Protein AF-A0A0F9DVX0-F1 (afdb_monomer_lite)

Structure (mmCIF, N/CA/C/O backbone):
data_AF-A0A0F9DVX0-F1
#
_entry.id   AF-A0A0F9DVX0-F1
#
loop_
_atom_site.group_PDB
_atom_site.id
_atom_site.type_symbol
_atom_site.label_atom_id
_atom_site.label_alt_id
_atom_site.label_comp_id
_atom_site.label_asym_id
_atom_site.label_entity_id
_atom_site.label_seq_id
_atom_site.pdbx_PDB_ins_code
_atom_site.Cartn_x
_atom_site.Cartn_y
_atom_site.Cartn_z
_atom_site.occupancy
_atom_site.B_iso_or_equiv
_atom_site.auth_seq_id
_atom_site.auth_comp_id
_atom_site.auth_asym_id
_atom_site.auth_atom_id
_atom_site.pdbx_PDB_model_num
ATOM 1 N N . MET A 1 1 ? 29.843 -11.549 -17.743 1.00 41.25 1 MET A N 1
ATOM 2 C CA . MET A 1 1 ? 28.963 -12.670 -18.133 1.00 41.25 1 MET A CA 1
ATOM 3 C C . MET A 1 1 ? 27.527 -12.173 -18.094 1.00 41.25 1 MET A C 1
ATOM 5 O O . MET A 1 1 ? 27.023 -11.924 -17.008 1.00 41.25 1 MET A O 1
ATOM 9 N N . ALA A 1 2 ? 26.910 -11.937 -19.253 1.00 47.38 2 ALA A N 1
ATOM 10 C CA . ALA A 1 2 ? 25.484 -11.624 -19.329 1.00 47.38 2 ALA A CA 1
ATOM 11 C C . ALA A 1 2 ? 24.709 -12.936 -19.137 1.00 47.38 2 ALA A C 1
ATOM 13 O O . ALA A 1 2 ? 24.940 -13.912 -19.847 1.00 47.38 2 ALA A O 1
ATOM 14 N N . ILE A 1 3 ? 23.894 -12.979 -18.091 1.00 47.31 3 ILE A N 1
ATOM 15 C CA . ILE A 1 3 ? 23.211 -14.173 -17.597 1.00 47.31 3 ILE A CA 1
ATOM 16 C C . ILE A 1 3 ? 22.107 -14.553 -18.601 1.00 47.31 3 ILE A C 1
ATOM 18 O O . ILE A 1 3 ? 21.454 -13.675 -19.160 1.00 47.31 3 ILE A O 1
ATOM 22 N N . LEU A 1 4 ? 21.899 -15.858 -18.811 1.00 51.66 4 LEU A N 1
ATOM 23 C CA . LEU A 1 4 ? 20.919 -16.522 -19.699 1.00 51.66 4 LEU A CA 1
ATOM 24 C C . LEU A 1 4 ? 19.452 -16.032 -19.603 1.00 51.66 4 LEU A C 1
ATOM 26 O O . LEU A 1 4 ? 18.582 -16.557 -20.287 1.00 51.66 4 LEU A O 1
ATOM 30 N N . THR A 1 5 ? 19.145 -15.054 -18.757 1.00 51.28 5 THR A N 1
ATOM 31 C CA . THR A 1 5 ? 17.806 -14.503 -18.529 1.00 51.28 5 THR A CA 1
ATOM 32 C C . THR A 1 5 ? 17.365 -13.483 -19.577 1.00 51.28 5 THR A C 1
ATOM 34 O O . THR A 1 5 ? 16.163 -13.272 -19.740 1.00 51.28 5 THR A O 1
ATOM 37 N N . ASP A 1 6 ? 18.284 -12.855 -20.315 1.00 56.75 6 ASP A N 1
ATOM 38 C CA . ASP A 1 6 ? 17.916 -11.792 -21.266 1.00 56.75 6 ASP A CA 1
ATOM 39 C C . ASP A 1 6 ? 17.228 -12.324 -22.539 1.00 56.75 6 ASP A C 1
ATOM 41 O O . ASP A 1 6 ? 16.489 -11.600 -23.202 1.00 56.75 6 ASP A O 1
ATOM 45 N N . THR A 1 7 ? 17.389 -13.616 -22.844 1.00 59.31 7 THR A N 1
ATOM 46 C CA . THR A 1 7 ? 16.714 -14.303 -23.961 1.00 59.31 7 THR A CA 1
ATOM 47 C C . THR A 1 7 ? 15.269 -14.706 -23.658 1.00 59.31 7 THR A C 1
ATOM 49 O O . THR A 1 7 ? 14.531 -15.029 -24.586 1.00 59.31 7 THR A O 1
ATOM 52 N N . LEU A 1 8 ? 14.843 -14.671 -22.390 1.00 65.44 8 LE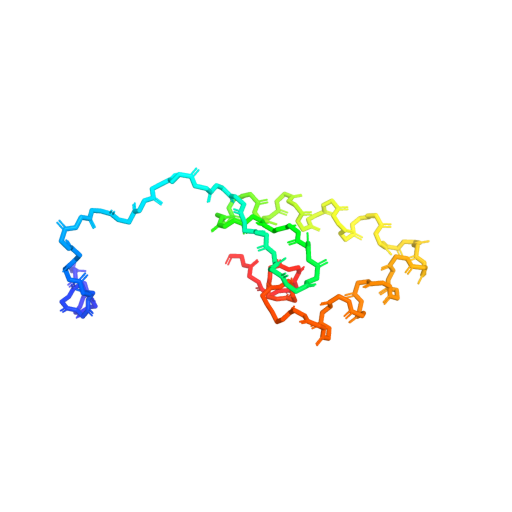U A N 1
ATOM 53 C CA . LEU A 1 8 ? 13.483 -15.036 -21.966 1.00 65.44 8 LEU A CA 1
ATOM 54 C C . LEU A 1 8 ? 12.522 -13.841 -21.924 1.00 65.44 8 LEU A C 1
ATOM 56 O O . LEU A 1 8 ? 11.315 -14.026 -21.763 1.00 65.44 8 LEU A O 1
ATOM 60 N N . LYS A 1 9 ? 13.029 -12.610 -22.057 1.00 63.31 9 LYS A N 1
ATOM 61 C CA . LYS A 1 9 ? 12.171 -11.424 -22.057 1.00 63.31 9 LYS A CA 1
ATOM 62 C C . LYS A 1 9 ? 11.458 -11.309 -23.408 1.00 63.31 9 LYS A C 1
ATOM 64 O O . LYS A 1 9 ? 12.127 -11.278 -24.444 1.00 63.31 9 LYS A O 1
ATOM 69 N N . PRO A 1 10 ? 10.118 -11.207 -23.439 1.00 68.94 10 PRO A N 1
ATOM 70 C CA . PRO A 1 10 ? 9.403 -10.981 -24.686 1.00 68.94 10 PRO A CA 1
ATOM 71 C C . PRO A 1 10 ? 9.878 -9.673 -25.333 1.00 68.94 10 PRO A C 1
ATOM 73 O O . PRO A 1 10 ? 9.905 -8.622 -24.691 1.00 68.94 10 PRO A O 1
ATOM 76 N N . LYS A 1 11 ? 10.243 -9.727 -26.621 1.00 73.75 11 LYS A N 1
ATOM 77 C CA . LYS A 1 11 ? 10.513 -8.522 -27.416 1.00 73.75 11 LYS A CA 1
ATOM 78 C C . LYS A 1 11 ? 9.192 -7.813 -27.672 1.00 73.75 11 LYS A C 1
ATOM 80 O O . LYS A 1 11 ? 8.368 -8.272 -28.460 1.00 73.75 11 LYS A O 1
ATOM 85 N N . LEU A 1 12 ? 8.981 -6.699 -26.991 1.00 71.25 12 LEU A N 1
ATOM 86 C CA . LEU A 1 12 ? 7.792 -5.885 -27.185 1.00 71.25 12 LEU A CA 1
ATOM 87 C C . LEU A 1 12 ? 7.908 -5.121 -28.511 1.00 71.25 12 LEU A C 1
ATOM 89 O O . LEU A 1 12 ? 8.962 -4.573 -28.824 1.00 71.25 12 LEU A O 1
ATOM 93 N N . LYS A 1 13 ? 6.814 -5.063 -29.284 1.00 79.69 13 LYS A N 1
ATOM 94 C CA . LYS A 1 13 ? 6.733 -4.289 -30.541 1.00 79.69 13 LYS A CA 1
ATOM 95 C C . LYS A 1 13 ? 7.018 -2.796 -30.320 1.00 79.69 13 LYS A C 1
ATOM 97 O O . LYS A 1 13 ? 7.525 -2.118 -31.208 1.00 79.69 13 LYS A O 1
ATOM 102 N N . HIS A 1 14 ? 6.703 -2.311 -29.124 1.00 63.75 14 HIS A N 1
ATOM 103 C CA . HIS A 1 14 ? 6.969 -0.962 -28.648 1.00 63.75 14 HIS A CA 1
ATOM 104 C C . HIS A 1 14 ? 7.557 -1.050 -27.235 1.00 63.75 14 HIS A C 1
ATOM 106 O O . HIS A 1 14 ? 7.199 -1.980 -26.508 1.00 63.75 14 HIS A O 1
ATOM 112 N N . PRO A 1 15 ? 8.438 -0.121 -26.821 1.00 66.50 15 PRO A N 1
ATOM 113 C CA . PRO A 1 15 ? 8.881 -0.060 -25.432 1.00 66.50 15 PRO A CA 1
ATOM 114 C C . PRO A 1 15 ? 7.670 0.019 -24.494 1.00 66.50 15 PRO A C 1
ATOM 116 O O . PRO A 1 15 ? 6.633 0.581 -24.858 1.00 66.50 15 PRO A O 1
ATOM 119 N N . PHE A 1 16 ? 7.793 -0.552 -23.291 1.00 59.25 16 PHE A N 1
ATOM 120 C CA . PHE A 1 16 ? 6.745 -0.432 -22.276 1.00 59.25 16 PHE A CA 1
ATOM 121 C C . PHE A 1 16 ? 6.447 1.062 -22.061 1.00 59.25 16 PHE A C 1
ATOM 123 O O . PHE A 1 16 ? 7.397 1.838 -21.916 1.00 59.25 16 PHE A O 1
ATOM 130 N N . PRO A 1 17 ? 5.175 1.501 -22.069 1.00 65.06 17 PRO A N 1
ATOM 131 C CA . PRO A 1 17 ? 4.856 2.910 -21.889 1.00 65.06 17 PRO A CA 1
ATOM 132 C C . PRO A 1 17 ? 5.378 3.393 -20.531 1.00 65.06 17 PRO A C 1
ATOM 134 O O . PRO A 1 17 ? 4.914 2.949 -19.483 1.00 65.06 17 PRO A O 1
ATOM 137 N N . LEU A 1 18 ? 6.321 4.337 -20.553 1.00 63.31 18 LEU A N 1
ATOM 138 C CA . LEU A 1 18 ? 6.973 4.921 -19.369 1.00 63.31 18 LEU A CA 1
ATOM 139 C C . LEU A 1 18 ? 6.084 5.941 -18.621 1.00 63.31 18 LEU A C 1
ATOM 141 O O . LEU A 1 18 ? 6.570 6.750 -17.841 1.00 63.31 18 LEU A O 1
ATOM 145 N N . GLY A 1 19 ? 4.775 5.953 -18.886 1.00 65.69 19 GLY A N 1
ATOM 146 C CA . GLY A 1 19 ? 3.936 7.131 -18.649 1.00 65.69 19 GLY A CA 1
ATOM 147 C C . GLY A 1 19 ? 3.300 7.271 -17.266 1.00 65.69 19 GLY A C 1
ATOM 148 O O . GLY A 1 19 ? 2.848 8.359 -16.939 1.00 65.69 19 GLY A O 1
ATOM 149 N N . ASN A 1 20 ? 3.232 6.218 -16.447 1.00 75.69 20 ASN A N 1
ATOM 150 C CA . ASN A 1 20 ? 2.500 6.283 -15.176 1.00 75.69 20 ASN A CA 1
ATOM 151 C C . ASN A 1 20 ? 3.351 5.784 -14.017 1.00 75.69 20 ASN A C 1
ATOM 153 O O . ASN A 1 20 ? 3.502 4.572 -13.866 1.00 75.69 20 ASN A O 1
ATOM 157 N N . ARG A 1 21 ? 3.813 6.730 -13.192 1.00 86.94 21 ARG A N 1
ATOM 158 C CA . ARG A 1 21 ? 4.549 6.505 -11.934 1.00 86.94 21 ARG A CA 1
ATOM 159 C C . ARG A 1 21 ? 3.703 5.805 -10.873 1.00 86.94 21 ARG A C 1
ATOM 161 O O . ARG A 1 21 ? 4.219 5.048 -10.063 1.00 86.94 21 ARG A O 1
ATOM 168 N N . PHE A 1 22 ? 2.388 6.005 -10.931 1.00 91.12 22 PHE A N 1
ATOM 169 C CA . PHE A 1 22 ? 1.439 5.424 -9.993 1.00 91.12 22 PHE A CA 1
ATOM 170 C C . PHE A 1 22 ? 0.508 4.433 -10.683 1.00 91.12 22 PHE A C 1
ATOM 172 O O . PHE A 1 22 ? 0.131 4.589 -11.851 1.00 91.12 22 PHE A O 1
ATOM 179 N N . TRP A 1 23 ? 0.146 3.390 -9.951 1.00 91.00 23 TRP A N 1
ATOM 180 C CA . TRP A 1 23 ? -0.958 2.505 -10.270 1.00 91.00 23 TRP A CA 1
ATOM 181 C C . TRP A 1 23 ? -2.132 2.849 -9.362 1.00 91.00 23 TRP A C 1
ATOM 183 O O . TRP A 1 23 ? -1.947 3.050 -8.165 1.00 91.00 23 TRP A O 1
ATOM 193 N N . LYS A 1 24 ? -3.328 2.931 -9.946 1.00 93.06 24 LYS A N 1
ATOM 194 C CA . LYS A 1 24 ? -4.576 3.085 -9.209 1.00 93.06 24 LYS A CA 1
ATOM 195 C C . LYS A 1 24 ? -5.359 1.790 -9.327 1.00 93.06 24 LYS A C 1
ATOM 197 O O . LYS A 1 24 ? -5.638 1.348 -10.442 1.00 93.06 24 LYS A O 1
ATOM 202 N N . ASP A 1 25 ? -5.718 1.226 -8.188 1.00 89.25 25 ASP A N 1
ATOM 203 C CA . ASP A 1 25 ? -6.568 0.055 -8.111 1.00 89.25 25 ASP A CA 1
ATOM 204 C C . ASP A 1 25 ? -7.950 0.381 -8.694 1.00 89.25 25 ASP A C 1
ATOM 206 O O . ASP A 1 25 ? -8.601 1.321 -8.229 1.00 89.25 25 ASP A O 1
ATOM 210 N N . PRO A 1 26 ? -8.420 -0.351 -9.716 1.00 88.62 26 PRO A N 1
ATOM 211 C CA . PRO A 1 26 ? -9.726 -0.094 -10.310 1.00 88.62 26 PRO A CA 1
ATOM 212 C C . PRO A 1 26 ? -10.896 -0.464 -9.386 1.00 88.62 26 PRO A C 1
ATOM 214 O O . PRO A 1 26 ? -11.989 0.062 -9.582 1.00 88.62 26 PRO A O 1
ATOM 217 N N . LYS A 1 27 ? -10.693 -1.355 -8.406 1.00 87.12 27 LYS A N 1
ATOM 218 C CA . LYS A 1 27 ? -11.728 -1.806 -7.466 1.00 87.12 27 LYS A CA 1
ATOM 219 C C . LYS A 1 27 ? -11.771 -0.919 -6.227 1.00 87.12 27 LYS A C 1
ATOM 221 O O . LYS A 1 27 ? -12.834 -0.431 -5.859 1.00 87.12 27 LYS A O 1
ATOM 226 N N . THR A 1 28 ? -10.622 -0.726 -5.587 1.00 86.19 28 THR A N 1
ATOM 227 C CA . THR A 1 28 ? -10.536 -0.017 -4.296 1.00 86.19 28 THR A CA 1
ATOM 228 C C . THR A 1 28 ? -10.224 1.470 -4.453 1.00 86.19 28 THR A C 1
ATOM 230 O O . THR A 1 28 ? -10.427 2.251 -3.529 1.00 86.19 28 THR A O 1
ATOM 233 N N . GLY A 1 29 ? -9.719 1.890 -5.616 1.00 91.19 29 GLY A N 1
ATOM 234 C CA . GLY A 1 29 ? -9.264 3.258 -5.848 1.00 91.19 29 GLY A CA 1
ATOM 235 C C . GLY A 1 29 ? -7.918 3.600 -5.201 1.00 91.19 29 GLY A C 1
ATOM 236 O O . GLY A 1 29 ? -7.462 4.732 -5.379 1.00 91.19 29 GLY A O 1
ATOM 237 N N . LEU A 1 30 ? -7.282 2.657 -4.494 1.00 92.81 30 LEU A N 1
ATOM 238 C CA . LEU A 1 30 ? -5.988 2.835 -3.831 1.00 92.81 30 LEU A CA 1
ATOM 239 C C . LEU A 1 30 ? -4.892 3.172 -4.841 1.00 92.81 30 LEU A C 1
ATOM 241 O O . LEU A 1 30 ? -4.851 2.616 -5.936 1.00 92.81 30 LEU A O 1
ATOM 245 N N . ILE A 1 31 ? -3.989 4.077 -4.470 1.00 93.81 31 ILE A N 1
ATOM 246 C CA . ILE A 1 31 ? -2.902 4.538 -5.337 1.00 93.81 31 ILE A CA 1
ATOM 247 C C . ILE A 1 31 ? -1.572 4.099 -4.738 1.00 93.81 31 ILE A C 1
ATOM 249 O O . ILE A 1 31 ? -1.288 4.401 -3.580 1.00 93.81 31 ILE A O 1
ATOM 253 N N . ILE A 1 32 ? -0.753 3.422 -5.539 1.00 94.19 32 ILE A N 1
ATOM 254 C CA . ILE A 1 32 ? 0.574 2.936 -5.143 1.00 94.19 32 ILE A CA 1
ATOM 255 C C . ILE A 1 32 ? 1.621 3.283 -6.206 1.00 94.19 32 ILE A C 1
ATOM 257 O O . ILE A 1 32 ? 1.295 3.362 -7.396 1.00 94.19 32 ILE A O 1
ATOM 261 N N . PRO A 1 33 ? 2.882 3.500 -5.815 1.00 94.19 33 PRO A N 1
ATOM 262 C CA . PRO A 1 33 ? 3.970 3.738 -6.757 1.00 94.19 33 PRO A CA 1
ATOM 263 C C . PRO A 1 33 ? 4.365 2.464 -7.515 1.00 94.19 33 PRO A C 1
ATOM 265 O O . PRO A 1 33 ? 4.248 1.347 -7.011 1.00 94.19 33 PRO A O 1
ATOM 268 N N . LYS A 1 34 ? 4.860 2.634 -8.743 1.00 90.81 34 LYS A N 1
ATOM 269 C CA . LYS A 1 34 ? 5.337 1.531 -9.595 1.00 90.81 34 LYS A CA 1
ATOM 270 C C . LYS A 1 34 ? 6.845 1.343 -9.592 1.00 90.81 34 LYS A C 1
ATOM 272 O O . LYS 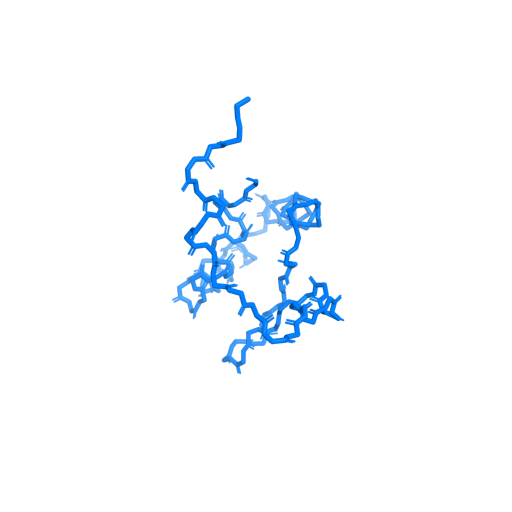A 1 34 ? 7.311 0.346 -10.135 1.00 90.81 34 LYS A O 1
ATOM 277 N N . HIS A 1 35 ? 7.595 2.303 -9.064 1.00 88.69 35 HIS A N 1
ATOM 278 C CA . HIS A 1 35 ? 9.051 2.258 -9.019 1.00 88.69 35 HIS A CA 1
ATOM 279 C C . HIS A 1 35 ? 9.526 2.050 -7.579 1.00 88.69 35 HIS A C 1
ATOM 281 O O . HIS A 1 35 ? 8.889 2.511 -6.633 1.00 88.69 35 HIS A O 1
ATOM 287 N N . ALA A 1 36 ? 10.614 1.295 -7.417 1.00 89.44 36 ALA A N 1
ATOM 288 C CA . ALA A 1 36 ? 11.083 0.846 -6.107 1.00 89.44 36 ALA A CA 1
ATOM 289 C C . ALA A 1 36 ? 11.558 2.009 -5.221 1.00 89.44 36 ALA A C 1
ATOM 291 O O . ALA A 1 36 ? 11.239 2.055 -4.036 1.00 89.44 36 ALA A O 1
ATOM 292 N N . ASP A 1 37 ? 12.253 2.983 -5.808 1.00 90.62 37 ASP A N 1
ATOM 293 C CA . ASP A 1 37 ? 12.693 4.218 -5.153 1.00 90.62 37 ASP A CA 1
ATOM 294 C C . ASP A 1 37 ? 11.511 5.021 -4.589 1.00 90.62 37 ASP A C 1
ATOM 296 O O . ASP A 1 37 ? 11.526 5.438 -3.429 1.00 90.62 37 ASP A O 1
ATOM 300 N N . GLU A 1 38 ? 10.444 5.168 -5.372 1.00 91.88 38 GLU A N 1
ATOM 301 C CA . GLU A 1 38 ? 9.209 5.811 -4.925 1.00 91.88 38 GLU A CA 1
ATOM 302 C C . GLU A 1 38 ? 8.472 4.981 -3.868 1.00 91.88 38 GLU A C 1
ATOM 304 O O . GLU A 1 38 ? 7.903 5.543 -2.928 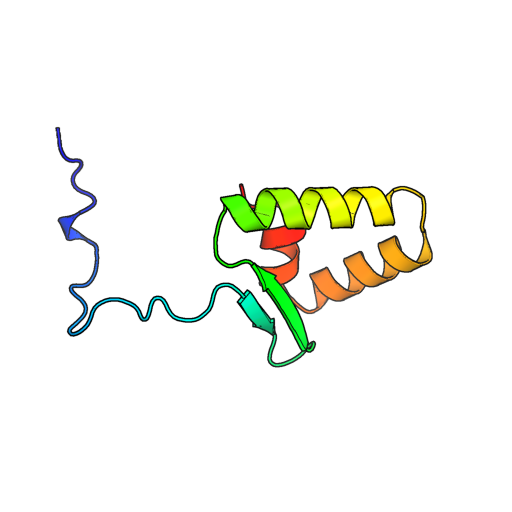1.00 91.88 38 GLU A O 1
ATOM 309 N N . ASN A 1 39 ? 8.488 3.650 -4.002 1.00 95.00 39 ASN A N 1
ATOM 310 C CA . ASN A 1 39 ? 7.839 2.741 -3.062 1.00 95.00 39 ASN A CA 1
ATOM 311 C C . ASN A 1 39 ? 8.475 2.788 -1.673 1.00 95.00 39 ASN A C 1
ATOM 313 O O . ASN A 1 39 ? 7.750 2.751 -0.682 1.00 95.00 39 ASN A O 1
ATOM 317 N N . ILE A 1 40 ? 9.800 2.931 -1.590 1.00 94.81 40 ILE A N 1
ATOM 318 C CA . ILE A 1 40 ? 10.515 3.061 -0.314 1.00 94.81 40 ILE A CA 1
ATOM 319 C C . ILE A 1 40 ? 10.024 4.295 0.453 1.00 94.81 40 ILE A C 1
ATOM 321 O O . ILE A 1 40 ? 9.591 4.170 1.598 1.00 94.81 40 ILE A O 1
ATOM 325 N N . VAL A 1 41 ? 10.017 5.464 -0.195 1.00 94.88 41 VAL A N 1
ATOM 326 C CA . VAL A 1 41 ? 9.608 6.731 0.440 1.00 94.88 41 VAL A CA 1
ATOM 327 C C . VAL A 1 41 ? 8.118 6.734 0.788 1.00 94.88 41 VAL A C 1
ATOM 329 O O . VAL A 1 41 ? 7.712 7.256 1.827 1.00 94.88 41 VAL A O 1
ATOM 332 N N . TRP A 1 42 ? 7.279 6.175 -0.087 1.00 95.38 42 TRP A N 1
ATOM 333 C CA . TRP A 1 42 ? 5.843 6.057 0.161 1.00 95.38 42 TRP A CA 1
ATOM 334 C C . TRP A 1 42 ? 5.548 5.151 1.364 1.00 95.38 42 TRP A C 1
ATOM 336 O O . TRP A 1 42 ? 4.789 5.545 2.251 1.00 95.38 42 TRP A O 1
ATOM 346 N N . LYS A 1 43 ? 6.195 3.982 1.429 1.00 94.56 43 LYS A N 1
ATOM 347 C CA . LYS A 1 43 ? 6.038 3.014 2.518 1.00 94.56 43 LYS A CA 1
ATOM 348 C C . LYS A 1 43 ? 6.494 3.578 3.858 1.00 94.56 43 LYS A C 1
ATOM 350 O O . LYS A 1 43 ? 5.777 3.435 4.840 1.00 94.56 43 LYS A O 1
ATOM 355 N N . GLU A 1 44 ? 7.648 4.242 3.904 1.00 95.38 44 GLU A N 1
ATOM 356 C CA . GLU A 1 44 ? 8.160 4.859 5.135 1.00 95.38 44 GLU A CA 1
ATOM 357 C C . GLU A 1 44 ? 7.135 5.825 5.743 1.00 95.38 44 GLU A C 1
ATOM 359 O O . GLU A 1 44 ? 6.801 5.721 6.921 1.00 95.38 44 GLU A O 1
ATOM 364 N N . LYS A 1 45 ? 6.564 6.712 4.920 1.00 96.00 45 LYS A N 1
ATOM 365 C CA . LYS A 1 45 ? 5.535 7.661 5.366 1.00 96.00 45 LYS A CA 1
ATOM 366 C C . LYS A 1 45 ? 4.266 6.961 5.835 1.00 96.00 45 LYS A C 1
ATOM 368 O O . LYS A 1 45 ? 3.720 7.340 6.867 1.00 96.00 45 LYS A O 1
ATOM 373 N N . LEU A 1 46 ? 3.809 5.959 5.084 1.00 95.38 46 LEU A N 1
ATOM 374 C CA . LEU A 1 46 ? 2.604 5.201 5.409 1.00 95.38 46 LEU A CA 1
ATOM 375 C C . LEU A 1 46 ? 2.731 4.505 6.769 1.00 95.38 46 LEU A C 1
ATOM 377 O O . LEU A 1 46 ? 1.841 4.617 7.609 1.00 95.38 46 LEU A O 1
ATOM 381 N N . LEU A 1 47 ? 3.850 3.816 6.994 1.00 95.12 47 LEU A N 1
ATOM 382 C CA . LEU A 1 47 ? 4.089 3.074 8.230 1.00 95.12 47 LEU A CA 1
ATOM 383 C C . LEU A 1 47 ? 4.321 4.008 9.421 1.00 95.12 47 LEU A C 1
ATOM 385 O O . LEU A 1 47 ? 3.821 3.723 10.504 1.00 95.12 47 LEU A O 1
ATOM 389 N N . LEU A 1 48 ? 4.994 5.146 9.215 1.00 97.38 48 LEU A N 1
ATOM 390 C CA . LEU A 1 48 ? 5.164 6.167 10.253 1.00 97.38 48 LEU A CA 1
ATOM 391 C C . LEU A 1 48 ? 3.820 6.762 10.701 1.00 97.38 48 LEU A C 1
ATOM 393 O O . LEU A 1 48 ? 3.601 6.981 11.887 1.00 97.38 48 LEU A O 1
ATOM 397 N N . GLN A 1 49 ? 2.901 7.008 9.762 1.00 96.12 49 GLN A N 1
ATOM 398 C CA . GLN A 1 49 ? 1.548 7.473 10.088 1.00 96.12 49 GLN A CA 1
ATOM 399 C C . GLN A 1 49 ? 0.747 6.403 10.836 1.00 96.12 49 GLN A C 1
ATOM 401 O O . GLN A 1 49 ? 0.029 6.721 11.780 1.00 96.12 49 GLN A O 1
ATOM 406 N N . ALA A 1 50 ? 0.883 5.141 10.430 1.00 96.75 50 ALA A N 1
ATOM 407 C CA . ALA A 1 50 ? 0.151 4.032 11.027 1.00 96.75 50 ALA A CA 1
ATOM 408 C C . ALA A 1 50 ? 0.688 3.604 12.400 1.00 96.75 50 ALA A C 1
ATOM 410 O O . ALA A 1 50 ? -0.039 2.949 13.139 1.00 96.75 50 ALA A O 1
ATOM 411 N N . GLU A 1 51 ? 1.925 3.949 12.765 1.00 96.62 51 GLU A N 1
ATOM 412 C CA . GLU A 1 51 ? 2.589 3.460 13.984 1.00 96.62 51 GLU A CA 1
ATOM 413 C C . GLU A 1 51 ? 1.741 3.647 15.252 1.00 96.62 51 GLU A C 1
ATOM 415 O O . GLU A 1 51 ? 1.646 2.736 16.073 1.00 96.62 51 GLU A O 1
ATOM 420 N N . ASN A 1 52 ? 1.066 4.793 15.375 1.00 96.12 52 ASN A N 1
ATOM 421 C CA . ASN A 1 52 ? 0.279 5.157 16.555 1.00 96.12 52 ASN A CA 1
ATOM 422 C C . ASN A 1 52 ? -1.212 5.404 16.251 1.00 96.12 52 ASN A C 1
ATOM 424 O O . ASN A 1 52 ? -1.924 5.949 17.093 1.00 96.12 52 ASN A O 1
ATOM 428 N N . ASP A 1 53 ? -1.692 5.011 15.068 1.00 97.38 53 ASP A N 1
ATOM 429 C CA . ASP A 1 53 ? -3.080 5.205 14.636 1.00 97.38 53 ASP A CA 1
ATOM 430 C C . ASP A 1 53 ? -3.762 3.852 14.391 1.00 97.38 53 ASP A C 1
ATOM 432 O O . ASP A 1 53 ? -3.592 3.211 13.353 1.00 97.38 53 ASP A O 1
ATOM 436 N N . THR A 1 54 ? -4.552 3.405 15.368 1.00 96.94 54 THR A N 1
ATOM 437 C CA . THR A 1 54 ? -5.248 2.110 15.326 1.00 96.94 54 THR A CA 1
ATOM 438 C C . THR A 1 54 ? -6.365 2.057 14.283 1.00 96.94 54 THR A C 1
ATOM 440 O O . THR A 1 54 ? -6.683 0.972 13.782 1.00 96.94 54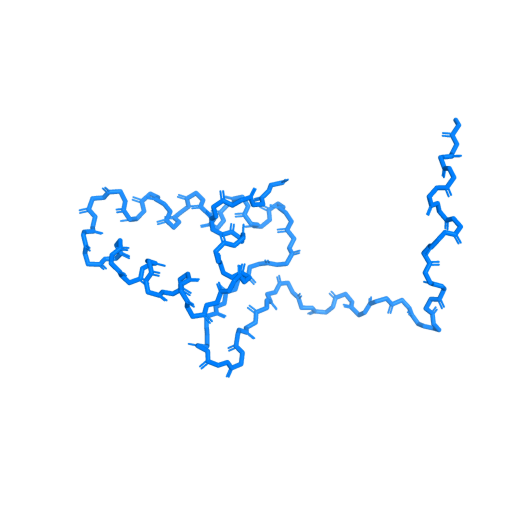 THR A O 1
ATOM 443 N N . ILE A 1 55 ? -6.949 3.205 13.928 1.00 97.44 55 ILE A N 1
ATOM 444 C CA . ILE A 1 55 ? -7.952 3.292 12.862 1.00 97.44 55 ILE A CA 1
ATOM 445 C C . ILE A 1 55 ? -7.243 3.062 11.530 1.00 97.44 55 ILE A C 1
ATOM 447 O O . ILE A 1 55 ? -7.618 2.155 10.788 1.00 97.44 55 ILE A O 1
ATOM 451 N N . LEU A 1 56 ? -6.145 3.782 11.288 1.00 95.81 56 LEU A N 1
ATOM 452 C CA . LEU A 1 56 ? -5.350 3.615 10.075 1.00 95.81 56 LEU A CA 1
ATOM 453 C C . LEU A 1 56 ? -4.768 2.200 9.955 1.00 95.81 56 LEU A C 1
ATOM 455 O O . LEU A 1 56 ? -4.791 1.624 8.872 1.00 95.81 56 LEU A O 1
ATOM 459 N N . GLN A 1 57 ? -4.295 1.595 11.048 1.00 97.00 57 GLN A N 1
ATOM 460 C CA . GLN A 1 57 ? -3.850 0.194 11.040 1.00 97.00 57 GLN A CA 1
ATOM 461 C C . GLN A 1 57 ? -4.964 -0.759 10.588 1.00 97.00 57 GLN A C 1
ATOM 463 O O . GLN A 1 57 ? -4.720 -1.662 9.786 1.00 97.00 57 GLN A O 1
ATOM 468 N N . THR A 1 58 ? -6.188 -0.549 11.075 1.00 97.38 58 THR A N 1
ATOM 469 C CA . THR A 1 58 ? -7.347 -1.367 10.694 1.00 97.38 58 THR A CA 1
ATOM 470 C C . THR A 1 58 ? -7.681 -1.184 9.213 1.00 97.38 58 THR A C 1
ATOM 472 O O . THR A 1 58 ? -7.855 -2.172 8.493 1.00 97.38 58 THR A O 1
ATOM 475 N N . ASP A 1 59 ? -7.684 0.061 8.734 1.00 95.31 59 ASP A N 1
ATOM 476 C CA . ASP A 1 59 ? -7.932 0.388 7.327 1.00 95.31 59 ASP A CA 1
ATOM 477 C C . ASP A 1 59 ? -6.854 -0.201 6.404 1.00 95.31 59 ASP A C 1
ATOM 479 O O . ASP A 1 59 ? -7.168 -0.717 5.330 1.00 95.31 59 ASP A O 1
ATOM 483 N N . LEU A 1 60 ? -5.587 -0.202 6.832 1.00 94.88 60 LEU A N 1
ATOM 484 C CA . LEU A 1 60 ? -4.484 -0.821 6.095 1.00 94.88 60 LE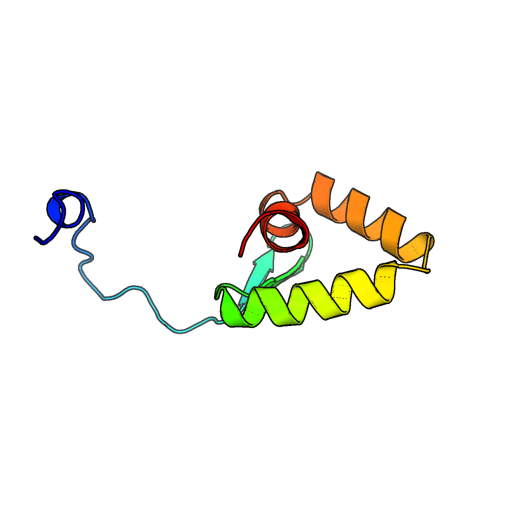U A CA 1
ATOM 485 C C . LEU A 1 60 ? -4.660 -2.331 5.946 1.00 94.88 60 LEU A C 1
ATOM 487 O O . LEU A 1 60 ? -4.434 -2.869 4.859 1.00 94.88 60 LEU A O 1
ATOM 491 N N . LEU A 1 61 ? -5.074 -3.022 7.010 1.00 95.12 61 LEU A N 1
ATOM 492 C CA . LEU A 1 61 ? -5.335 -4.461 6.949 1.00 95.12 61 LEU A CA 1
ATOM 493 C C . LEU A 1 61 ? -6.507 -4.773 6.010 1.00 95.12 61 LEU A C 1
ATOM 495 O O . LEU A 1 61 ? -6.407 -5.698 5.201 1.00 95.12 61 LEU A O 1
ATOM 499 N N . ALA A 1 62 ? -7.577 -3.974 6.056 1.00 95.25 62 ALA A N 1
ATOM 500 C CA . ALA A 1 62 ? -8.701 -4.102 5.130 1.00 95.25 62 ALA A CA 1
ATOM 501 C C . ALA A 1 62 ? -8.269 -3.853 3.671 1.00 95.25 62 ALA A C 1
ATOM 503 O O . ALA A 1 62 ? -8.580 -4.648 2.783 1.00 95.25 62 ALA A O 1
ATOM 504 N N . ALA A 1 63 ? -7.476 -2.806 3.424 1.00 94.06 63 ALA A N 1
ATOM 505 C CA . ALA A 1 63 ? -6.911 -2.509 2.109 1.00 94.06 63 ALA A CA 1
ATOM 506 C C . ALA A 1 63 ? -6.048 -3.663 1.569 1.00 94.06 63 ALA A C 1
ATOM 508 O O . ALA A 1 63 ? -6.136 -4.003 0.387 1.00 94.06 63 ALA A O 1
ATOM 509 N N . CYS A 1 64 ? -5.255 -4.305 2.431 1.00 94.94 64 CYS A N 1
ATOM 510 C CA . CYS A 1 64 ? -4.440 -5.463 2.061 1.00 94.94 64 CYS A CA 1
ATOM 511 C C . CYS A 1 64 ? -5.276 -6.700 1.713 1.00 94.94 64 CYS A C 1
ATOM 513 O O . CYS A 1 64 ? -4.894 -7.452 0.817 1.00 94.94 64 CYS A O 1
ATOM 515 N N . ALA A 1 65 ? -6.410 -6.906 2.387 1.00 94.94 65 ALA A N 1
ATOM 516 C CA . ALA A 1 65 ? -7.331 -7.996 2.066 1.00 94.94 65 ALA A CA 1
ATOM 517 C C . ALA A 1 65 ? -8.004 -7.799 0.696 1.00 94.94 65 ALA A C 1
ATOM 519 O O . ALA A 1 65 ? -8.254 -8.767 -0.023 1.00 94.94 65 ALA A O 1
ATOM 520 N N . GLU A 1 66 ? -8.262 -6.547 0.315 1.00 95.19 66 GLU A N 1
ATOM 521 C CA . GLU A 1 66 ? -8.920 -6.201 -0.947 1.00 95.19 66 GLU A CA 1
ATOM 522 C C . GLU A 1 66 ? -7.954 -6.068 -2.135 1.00 95.19 66 GLU A C 1
ATOM 524 O O . GLU A 1 66 ? -8.366 -6.257 -3.284 1.00 95.19 66 GLU A O 1
ATOM 529 N N . SER A 1 67 ? -6.680 -5.751 -1.879 1.00 94.94 67 SER A N 1
ATOM 530 C CA . SER A 1 67 ? -5.677 -5.480 -2.911 1.00 94.94 67 SER A CA 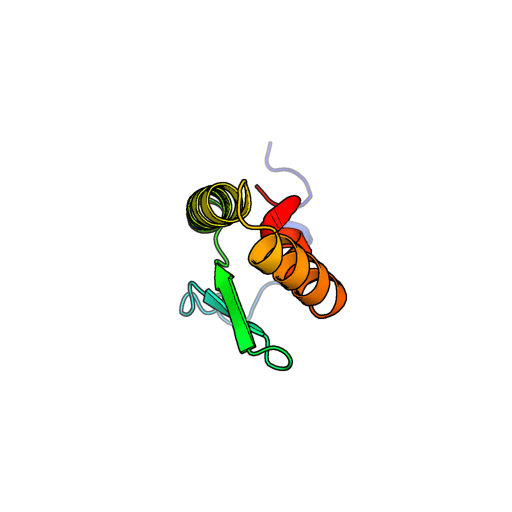1
ATOM 531 C C . SER A 1 67 ? -4.326 -6.117 -2.581 1.00 94.94 67 SER A C 1
ATOM 533 O O . SER A 1 67 ? -3.509 -5.578 -1.832 1.00 94.94 67 SER A O 1
ATOM 535 N N . LEU A 1 68 ? -4.043 -7.258 -3.221 1.00 93.50 68 LEU A N 1
ATOM 536 C CA . LEU A 1 68 ? -2.753 -7.947 -3.093 1.00 93.50 68 LEU A CA 1
ATOM 537 C C . LEU A 1 68 ? -1.581 -7.039 -3.489 1.00 93.50 68 LEU A C 1
ATOM 539 O O . LEU A 1 68 ? -0.528 -7.073 -2.859 1.00 93.50 68 LEU A O 1
ATOM 543 N N . LEU A 1 69 ? -1.758 -6.222 -4.530 1.00 93.62 69 LEU A N 1
ATOM 544 C CA . LEU A 1 69 ? -0.699 -5.332 -4.992 1.00 93.62 69 LEU A CA 1
ATOM 545 C C . LEU A 1 69 ? -0.413 -4.229 -3.965 1.00 93.62 69 LEU A C 1
ATOM 547 O O . LEU A 1 69 ? 0.748 -3.909 -3.726 1.00 93.62 69 LEU A O 1
ATOM 551 N N . TYR A 1 70 ? -1.451 -3.720 -3.293 1.00 95.12 70 TYR A N 1
ATOM 552 C CA . TYR A 1 70 ? -1.277 -2.801 -2.173 1.00 95.12 70 TYR A CA 1
ATOM 553 C C . TYR A 1 70 ? -0.473 -3.439 -1.035 1.00 95.12 70 TYR A C 1
ATOM 555 O O . TYR A 1 70 ? 0.504 -2.846 -0.581 1.00 95.12 70 TYR A O 1
ATOM 563 N N . PHE A 1 71 ? -0.819 -4.668 -0.632 1.00 95.31 71 PHE A N 1
ATOM 564 C CA . PHE A 1 71 ? -0.066 -5.415 0.383 1.00 95.31 71 PHE A CA 1
ATOM 565 C C . PHE A 1 71 ? 1.413 -5.578 0.001 1.00 95.31 71 PHE A C 1
ATOM 567 O O . PHE A 1 71 ? 2.304 -5.295 0.805 1.00 95.31 71 PHE A O 1
ATOM 574 N N . VAL A 1 72 ? 1.686 -5.988 -1.243 1.00 95.19 72 VAL A N 1
ATOM 575 C CA . VAL A 1 72 ? 3.056 -6.176 -1.739 1.00 95.19 72 VAL A CA 1
ATOM 576 C C . VAL A 1 72 ? 3.844 -4.867 -1.679 1.00 95.19 72 VAL A C 1
ATOM 578 O O . VAL A 1 72 ? 4.956 -4.858 -1.152 1.00 95.19 72 VAL A O 1
ATOM 581 N N . ASN A 1 73 ? 3.273 -3.760 -2.154 1.00 95.00 73 ASN A N 1
ATOM 582 C CA . ASN A 1 73 ? 3.917 -2.450 -2.093 1.00 95.00 73 ASN A CA 1
ATOM 583 C C . ASN A 1 73 ? 4.160 -1.986 -0.646 1.00 95.00 73 ASN A C 1
ATOM 585 O O . ASN A 1 73 ? 5.252 -1.502 -0.342 1.00 95.00 73 ASN A O 1
ATOM 589 N N . ALA A 1 74 ? 3.171 -2.146 0.239 1.00 94.56 74 ALA A N 1
ATOM 590 C CA . ALA A 1 74 ? 3.217 -1.644 1.612 1.00 94.56 74 ALA A CA 1
ATOM 591 C C . ALA A 1 74 ? 4.149 -2.447 2.531 1.00 94.56 74 ALA A C 1
ATOM 593 O O . ALA A 1 74 ? 4.745 -1.862 3.431 1.00 94.56 74 ALA A O 1
ATOM 594 N N . PHE A 1 75 ? 4.315 -3.757 2.310 1.00 95.06 75 PHE A N 1
ATOM 595 C CA . PHE A 1 75 ? 4.984 -4.622 3.294 1.00 95.06 75 PHE A CA 1
ATOM 596 C C . PHE A 1 75 ? 6.083 -5.531 2.740 1.00 95.06 75 PHE A C 1
ATOM 598 O O . PHE A 1 75 ? 6.930 -5.968 3.514 1.00 95.06 75 PHE A O 1
ATOM 605 N N . VAL A 1 76 ? 6.113 -5.819 1.435 1.00 91.81 76 VAL A N 1
ATOM 606 C CA . VAL A 1 76 ? 6.995 -6.869 0.887 1.00 91.81 76 VAL A CA 1
ATOM 607 C C . VAL A 1 76 ? 8.089 -6.306 -0.014 1.00 91.81 76 VAL A C 1
ATOM 609 O O . VAL A 1 76 ? 9.244 -6.709 0.086 1.00 91.81 76 VAL A O 1
ATOM 612 N N . TRP A 1 77 ? 7.738 -5.394 -0.916 1.00 82.12 77 TRP A N 1
ATOM 613 C CA . TRP A 1 77 ? 8.602 -5.004 -2.024 1.00 82.12 77 TRP A CA 1
ATOM 614 C C . TRP A 1 77 ? 9.576 -3.868 -1.657 1.00 82.12 77 TRP A C 1
ATOM 616 O O . TRP A 1 77 ? 9.179 -2.835 -1.098 1.00 82.12 77 TRP A O 1
ATOM 626 N N . THR A 1 78 ? 10.850 -4.076 -2.001 1.00 65.94 78 THR A N 1
ATOM 627 C CA . THR A 1 78 ? 11.979 -3.125 -2.019 1.00 65.94 78 THR A CA 1
ATOM 628 C C . THR A 1 78 ? 12.951 -3.527 -3.111 1.00 65.94 78 THR A C 1
ATOM 630 O O . THR A 1 78 ? 13.185 -4.753 -3.227 1.00 65.94 78 THR A O 1
#

Radius of gyration: 16.15 Å; chains: 1; bounding box: 41×24×47 Å

pLDDT: mean 85.14, std 15.15, range [41.25, 97.44]

Sequence (78 aa):
MAILTDTLKPKLKHPFPLGNRFWKDPKTGLIIPKHADENIVWKEKLLLQAENDTILQTDLLAACAESLLYFVNAFVWT

Foldseek 3Di:
DPDPCVVVDDDDPDPDPPPDQWDADPPPRDIAGPDQVRLVVVLVVLCVVVVPPPVSVVVLVVVCVVDVVSVCSNPNGD

Organism: NCBI:txid412755

Secondary structure (DSSP, 8-state):
---TTGGGS---SSPPP---SEEE-TTT--EEESSHHHHHHHHHHHHHHHTT-HHHHHHHHHHHHH-HHHHIIIII--